Protein AF-F6D2Q2-F1 (afdb_monomer_lite)

Secondary structure (DSSP, 8-state):
-EEEE-TTS-B-SEEEE----TT--EEEEEEEEE-SSS-EEEEEEEEE-TT---SSTT-------EESSSSS-BSSEEEEE-TTEEEEEEEEE---TTPPSS-EEEEEEEEE-

Foldseek 3Di:
DKFKAWPVRDTDQKDKDAKDAAQDKDKTKIKIFAAAQAKFKKKKAWAFDPPDDDDDDDQPQPAFFKDQVVPDGHGIDIDIAGHRGIGMIMTMGGGHNPDDIDMTMIGMDMDTD

Radius of gyration: 14.51 Å; chains: 1; bounding box: 31×24×43 Å

pLDDT: mean 80.24, std 15.52, range [39.5, 97.88]

Organism: Methanobacterium paludis (strain DSM 25820 / JCM 18151 / SWAN1) (NCBI:txid868131)

Structure (mmCIF, N/CA/C/O backbone):
data_AF-F6D2Q2-F1
#
_entry.id   AF-F6D2Q2-F1
#
loop_
_atom_site.group_PDB
_atom_site.id
_atom_site.type_symbol
_atom_site.label_atom_id
_atom_site.label_alt_id
_atom_site.label_comp_id
_atom_site.label_asym_id
_atom_site.label_entity_id
_atom_site.label_seq_id
_atom_site.pdbx_PDB_ins_code
_atom_site.Cartn_x
_atom_site.Cartn_y
_atom_site.Cartn_z
_atom_site.occupancy
_atom_site.B_iso_or_equiv
_atom_site.auth_seq_id
_atom_site.auth_comp_id
_atom_site.auth_asym_id
_atom_site.auth_atom_id
_atom_site.pdbx_PDB_model_num
ATOM 1 N N . MET A 1 1 ? -9.617 7.417 10.657 1.00 89.31 1 MET A N 1
ATOM 2 C CA . MET A 1 1 ? -9.197 7.543 9.247 1.00 89.31 1 MET A CA 1
ATOM 3 C C . MET A 1 1 ? -8.006 6.638 8.994 1.00 89.31 1 MET A C 1
ATOM 5 O O . MET A 1 1 ? -7.305 6.305 9.945 1.00 89.31 1 MET A O 1
ATOM 9 N N . ILE A 1 2 ? -7.799 6.241 7.740 1.00 92.31 2 ILE A N 1
ATOM 10 C CA . ILE A 1 2 ? -6.587 5.538 7.308 1.00 92.31 2 ILE A CA 1
ATOM 11 C C . ILE A 1 2 ? -5.615 6.567 6.740 1.00 92.31 2 ILE A C 1
ATOM 13 O O . ILE A 1 2 ? -6.011 7.390 5.915 1.00 92.31 2 ILE A O 1
ATOM 17 N N . ILE A 1 3 ? -4.365 6.523 7.195 1.00 93.19 3 ILE A N 1
ATOM 18 C CA . ILE A 1 3 ? -3.290 7.413 6.751 1.00 93.19 3 ILE A CA 1
ATOM 19 C C . ILE A 1 3 ? -2.125 6.541 6.302 1.00 93.19 3 ILE A C 1
ATOM 21 O O . ILE A 1 3 ? -1.706 5.661 7.049 1.00 93.19 3 ILE A O 1
ATOM 25 N N . ILE A 1 4 ? -1.585 6.798 5.115 1.00 91.62 4 ILE A N 1
ATOM 26 C CA . ILE A 1 4 ? -0.390 6.115 4.615 1.00 91.62 4 ILE A CA 1
ATOM 27 C C . ILE A 1 4 ? 0.737 7.137 4.526 1.00 91.62 4 ILE A C 1
ATOM 29 O O . ILE A 1 4 ? 0.541 8.207 3.953 1.00 91.62 4 ILE A O 1
ATOM 33 N N . LYS A 1 5 ? 1.895 6.832 5.116 1.00 93.19 5 LYS A N 1
ATOM 34 C CA . LYS A 1 5 ? 3.064 7.721 5.158 1.00 93.19 5 LYS A CA 1
ATOM 35 C C . LYS A 1 5 ? 4.323 7.043 4.636 1.00 93.19 5 LYS A C 1
ATOM 37 O O . LYS A 1 5 ? 4.461 5.835 4.812 1.00 93.19 5 LYS A O 1
ATOM 42 N N . ASN A 1 6 ? 5.243 7.816 4.059 1.00 88.31 6 ASN A N 1
ATOM 43 C CA . ASN A 1 6 ? 6.608 7.359 3.772 1.00 88.31 6 ASN A CA 1
ATOM 44 C C . ASN A 1 6 ? 7.478 7.318 5.051 1.00 88.31 6 ASN A C 1
ATOM 46 O O . ASN A 1 6 ? 7.006 7.629 6.149 1.00 88.31 6 ASN A O 1
ATOM 50 N N . SER A 1 7 ? 8.759 6.967 4.905 1.00 85.50 7 SER A N 1
ATOM 51 C CA . SER A 1 7 ? 9.748 6.953 5.996 1.00 85.50 7 SER A CA 1
ATOM 52 C C . SER A 1 7 ? 9.974 8.312 6.664 1.00 85.50 7 SER A C 1
ATOM 54 O O . SER A 1 7 ? 10.324 8.352 7.839 1.00 85.50 7 SER A O 1
ATOM 56 N N . ASP A 1 8 ? 9.727 9.412 5.952 1.00 86.88 8 ASP A N 1
ATOM 57 C CA . ASP A 1 8 ? 9.885 10.780 6.465 1.00 86.88 8 ASP A CA 1
ATOM 58 C C . ASP A 1 8 ? 8.628 11.273 7.208 1.00 86.88 8 ASP A C 1
ATOM 60 O O . ASP A 1 8 ? 8.570 12.408 7.680 1.00 86.88 8 ASP A O 1
ATOM 64 N N . GLY A 1 9 ? 7.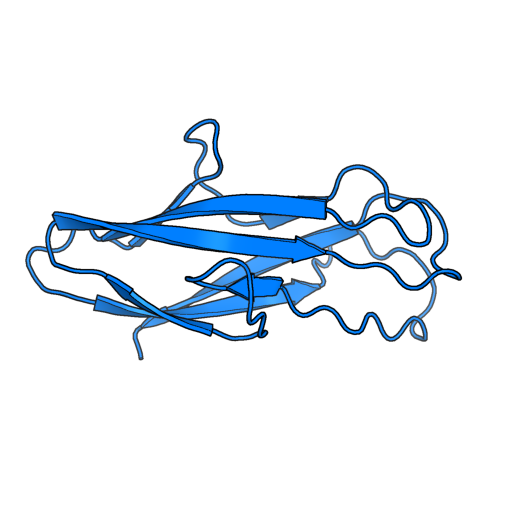589 10.435 7.308 1.00 85.38 9 GLY A N 1
ATOM 65 C CA . GLY A 1 9 ? 6.329 10.765 7.973 1.00 85.38 9 GLY A CA 1
ATOM 66 C C . GLY A 1 9 ? 5.366 11.612 7.133 1.00 85.38 9 GLY A C 1
ATOM 67 O O . GLY A 1 9 ? 4.331 12.047 7.656 1.00 85.38 9 GLY A O 1
ATOM 68 N N . ILE A 1 10 ? 5.665 11.816 5.846 1.00 88.00 10 ILE A N 1
ATOM 69 C CA . ILE A 1 10 ? 4.828 12.557 4.897 1.00 88.00 10 ILE A CA 1
ATOM 70 C C . ILE A 1 10 ? 3.685 11.658 4.437 1.00 88.00 10 ILE A C 1
ATOM 72 O O . ILE A 1 10 ? 3.911 10.526 4.013 1.00 88.00 10 ILE A O 1
ATOM 76 N N . GLN A 1 11 ? 2.452 12.163 4.512 1.00 90.69 11 GLN A N 1
ATOM 77 C CA . GLN A 1 11 ? 1.282 11.451 4.006 1.00 90.69 11 GLN A CA 1
ATOM 78 C C . GLN A 1 11 ? 1.332 11.352 2.478 1.00 90.69 11 GLN A C 1
ATOM 80 O O . GLN A 1 11 ? 1.495 12.361 1.794 1.00 90.69 11 GLN A O 1
ATOM 85 N N . LEU A 1 12 ? 1.161 10.139 1.957 1.00 85.06 12 LEU A N 1
ATOM 86 C CA . LEU A 1 12 ? 1.268 9.843 0.535 1.00 85.06 12 LEU A CA 1
ATOM 87 C C . LEU A 1 12 ? -0.095 9.637 -0.122 1.00 85.06 12 LEU A C 1
ATOM 89 O O . LEU A 1 12 ? -0.982 8.978 0.419 1.00 85.06 12 LEU A O 1
ATOM 93 N N . TYR A 1 13 ? -0.186 10.132 -1.353 1.00 84.38 13 TYR A N 1
ATOM 94 C CA . TYR A 1 13 ? -1.223 9.788 -2.332 1.00 84.38 13 TYR A CA 1
ATOM 95 C C . TYR A 1 13 ? -0.615 9.232 -3.628 1.00 84.38 13 TYR A C 1
ATOM 97 O O . TYR A 1 13 ? -1.314 8.643 -4.448 1.00 84.38 13 TYR A O 1
ATOM 105 N N . GLU A 1 14 ? 0.693 9.403 -3.808 1.00 81.31 14 GLU A N 1
ATOM 106 C CA . GLU A 1 14 ? 1.470 8.914 -4.940 1.00 81.31 14 GLU A CA 1
ATOM 107 C C . GLU A 1 14 ? 2.748 8.250 -4.399 1.00 81.31 14 GLU A C 1
ATOM 109 O O . GLU A 1 14 ? 3.236 8.599 -3.321 1.00 81.31 14 GLU A O 1
ATOM 114 N N . LEU A 1 15 ? 3.247 7.257 -5.130 1.00 76.69 15 LEU A N 1
ATOM 115 C CA . LEU A 1 15 ? 4.549 6.635 -4.941 1.00 76.69 15 LEU A CA 1
ATOM 116 C C . LEU A 1 15 ? 5.472 7.154 -6.040 1.00 76.69 15 LEU A C 1
ATOM 118 O O . LEU A 1 15 ? 5.224 6.923 -7.230 1.00 76.69 15 LEU A O 1
ATOM 122 N N . ASP A 1 16 ? 6.532 7.830 -5.618 1.00 75.94 16 ASP A N 1
ATOM 123 C CA . ASP A 1 16 ? 7.578 8.330 -6.495 1.00 75.94 16 ASP A CA 1
ATOM 124 C C . ASP A 1 16 ? 8.784 7.392 -6.436 1.00 75.94 16 ASP A C 1
ATOM 126 O O . ASP A 1 16 ? 9.361 7.150 -5.371 1.00 75.94 16 ASP A O 1
ATOM 130 N N . PHE A 1 17 ? 9.183 6.878 -7.599 1.00 70.88 17 PHE A N 1
ATOM 131 C CA . PHE A 1 17 ? 10.444 6.162 -7.762 1.00 70.88 17 PHE A CA 1
ATOM 132 C C . PHE A 1 17 ? 11.406 7.074 -8.537 1.00 70.88 17 PHE A C 1
ATOM 134 O O . PHE A 1 17 ? 11.268 7.197 -9.760 1.00 70.88 17 PHE A O 1
ATOM 141 N N . PRO A 1 18 ? 12.329 7.771 -7.838 1.00 56.22 18 PRO A N 1
ATOM 142 C CA . PRO A 1 18 ? 13.217 8.754 -8.443 1.00 56.22 18 PRO A CA 1
ATOM 143 C C . PRO A 1 18 ? 14.224 8.036 -9.343 1.00 56.22 18 PRO A C 1
ATOM 145 O O . PRO A 1 18 ? 15.221 7.495 -8.885 1.00 56.22 18 PRO A O 1
ATOM 148 N N . THR A 1 19 ? 13.947 8.062 -10.642 1.00 55.50 19 THR A N 1
ATOM 149 C CA . THR A 1 19 ? 14.786 7.546 -11.731 1.00 55.50 19 THR A CA 1
ATOM 150 C C . THR A 1 19 ? 14.944 6.025 -11.782 1.00 55.50 19 THR A C 1
ATOM 152 O O . THR A 1 19 ? 15.655 5.389 -11.005 1.00 55.50 19 THR A O 1
ATOM 155 N N . LEU A 1 20 ? 14.319 5.435 -12.797 1.00 58.00 20 LEU A N 1
ATOM 156 C CA . LEU A 1 20 ? 14.420 4.014 -13.097 1.00 58.00 20 LEU A CA 1
ATOM 157 C C . LEU A 1 20 ? 15.750 3.718 -13.797 1.00 58.00 20 LEU A C 1
ATOM 159 O O . LEU A 1 20 ? 15.886 3.955 -14.993 1.00 58.00 20 LEU A O 1
ATOM 163 N N . MET A 1 21 ? 16.738 3.178 -13.088 1.00 56.59 21 MET A N 1
ATOM 164 C CA . MET A 1 21 ? 17.844 2.500 -13.768 1.00 56.59 21 MET A CA 1
ATOM 165 C C . MET A 1 21 ? 17.422 1.066 -14.091 1.00 56.59 21 MET A C 1
ATOM 167 O O . MET A 1 21 ? 16.850 0.373 -13.249 1.00 56.59 21 MET A O 1
ATOM 171 N N . ALA A 1 22 ? 17.692 0.620 -15.317 1.00 62.41 22 ALA A N 1
ATOM 172 C CA . ALA A 1 22 ? 17.444 -0.750 -15.746 1.00 62.41 22 ALA A CA 1
ATOM 173 C C . ALA A 1 22 ? 18.007 -1.766 -14.734 1.00 62.41 22 ALA A C 1
ATOM 175 O O . ALA A 1 22 ? 19.188 -1.724 -14.394 1.00 62.41 22 ALA A O 1
ATOM 176 N N . GLY A 1 23 ? 17.156 -2.680 -14.253 1.00 59.47 23 GLY A N 1
ATOM 177 C CA . GLY A 1 23 ? 17.552 -3.733 -13.314 1.00 59.47 23 GLY A CA 1
ATOM 178 C C . GLY A 1 23 ? 17.787 -3.287 -11.865 1.00 59.47 23 GLY A C 1
ATOM 179 O O . GLY A 1 23 ? 18.170 -4.125 -11.048 1.00 59.47 23 GLY A O 1
ATOM 180 N N . LEU A 1 24 ? 17.549 -2.016 -11.513 1.00 68.38 24 LEU A N 1
ATOM 181 C CA . LEU A 1 24 ? 17.696 -1.549 -10.135 1.00 68.38 24 LEU A CA 1
ATOM 182 C C . LEU A 1 24 ? 16.414 -1.781 -9.330 1.00 68.38 24 LEU A C 1
ATOM 184 O O . LEU A 1 24 ? 15.387 -1.137 -9.543 1.00 68.38 24 LEU A O 1
ATOM 188 N N . LEU A 1 25 ? 16.505 -2.685 -8.360 1.00 76.19 25 LEU A N 1
ATOM 189 C CA . LEU A 1 25 ? 15.476 -2.899 -7.353 1.00 76.19 25 LEU A CA 1
ATOM 190 C C . LEU A 1 25 ? 15.442 -1.714 -6.382 1.00 76.19 25 LEU A C 1
ATOM 192 O O . LEU A 1 25 ? 16.441 -1.426 -5.727 1.00 76.19 25 LEU A O 1
ATOM 196 N N . THR A 1 26 ? 14.278 -1.089 -6.227 1.00 79.06 26 THR A N 1
ATOM 197 C CA . THR A 1 26 ? 14.048 -0.104 -5.163 1.00 79.06 26 THR A CA 1
ATOM 198 C C . THR A 1 26 ? 12.960 -0.607 -4.229 1.00 79.06 26 THR A C 1
ATOM 200 O O . THR A 1 26 ? 11.883 -0.992 -4.686 1.00 79.06 26 THR A O 1
ATOM 203 N N . ILE A 1 27 ? 13.242 -0.594 -2.926 1.00 84.50 27 ILE A N 1
ATOM 204 C CA . ILE A 1 27 ? 12.269 -0.890 -1.873 1.00 84.50 27 ILE A CA 1
ATOM 205 C C . ILE A 1 27 ? 12.097 0.364 -1.020 1.00 84.50 27 ILE A C 1
ATOM 207 O O . ILE A 1 27 ? 13.086 0.962 -0.601 1.00 84.50 27 ILE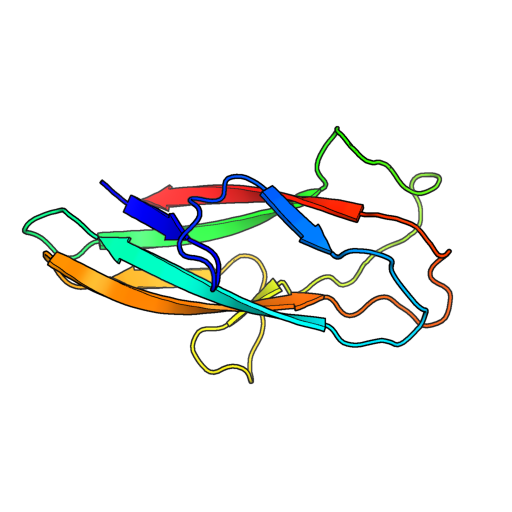 A O 1
ATOM 211 N N . GLN A 1 28 ? 10.854 0.752 -0.756 1.00 85.25 28 GLN A N 1
ATOM 212 C CA . GLN A 1 28 ? 10.520 1.811 0.192 1.00 85.25 28 GLN A CA 1
ATOM 213 C C . GLN A 1 28 ? 9.621 1.247 1.291 1.00 85.25 28 GLN A C 1
ATOM 215 O O . GLN A 1 28 ? 8.890 0.277 1.091 1.00 85.25 28 GLN A O 1
ATOM 220 N N . GLN A 1 29 ? 9.673 1.861 2.467 1.00 90.88 29 GLN A N 1
ATOM 221 C CA . GLN A 1 29 ? 8.805 1.511 3.582 1.00 90.88 29 GLN A CA 1
ATOM 222 C C . GLN A 1 29 ? 7.681 2.536 3.704 1.00 90.88 29 GLN A C 1
ATOM 224 O O . GLN A 1 29 ? 7.919 3.745 3.727 1.00 90.88 29 GLN A O 1
ATOM 229 N N . LEU A 1 30 ? 6.463 2.030 3.844 1.00 92.56 30 LEU A N 1
ATOM 230 C CA . LEU A 1 30 ? 5.268 2.785 4.166 1.00 92.56 30 LEU A CA 1
ATOM 231 C C . LEU A 1 30 ? 4.772 2.411 5.558 1.00 92.56 30 LEU A C 1
ATOM 233 O O . LEU A 1 30 ? 4.824 1.253 5.973 1.00 92.56 30 LEU A O 1
ATOM 237 N N . THR A 1 31 ? 4.232 3.398 6.260 1.00 95.81 31 THR A N 1
ATOM 238 C CA . THR A 1 31 ? 3.491 3.188 7.503 1.00 95.81 31 THR A CA 1
ATOM 239 C C . THR A 1 31 ? 2.017 3.430 7.234 1.00 95.81 31 THR A C 1
ATOM 241 O O . THR A 1 31 ? 1.637 4.528 6.824 1.00 95.81 31 THR A O 1
ATOM 244 N N . VAL A 1 32 ? 1.189 2.412 7.460 1.00 95.69 32 VAL A N 1
ATOM 245 C CA . VAL A 1 32 ? -0.268 2.485 7.324 1.00 95.69 32 VAL A CA 1
ATOM 246 C C . VAL A 1 32 ? -0.879 2.569 8.715 1.00 95.69 32 VAL A C 1
ATOM 248 O O . VAL A 1 32 ? -0.845 1.600 9.471 1.00 95.69 32 VAL A O 1
ATOM 251 N N . THR A 1 33 ? -1.434 3.726 9.058 1.00 96.62 33 THR A N 1
ATOM 252 C CA . THR A 1 33 ? -2.003 4.014 10.376 1.00 96.62 33 THR A CA 1
ATOM 253 C C . THR A 1 33 ? -3.523 4.002 10.327 1.00 96.62 33 THR A C 1
ATOM 255 O O . THR A 1 33 ? -4.142 4.687 9.509 1.00 96.62 33 THR A O 1
ATOM 258 N N . ASN A 1 34 ? -4.126 3.275 11.264 1.00 96.75 34 ASN A N 1
ATOM 259 C CA . ASN A 1 34 ? -5.552 3.287 11.530 1.00 96.75 34 ASN A CA 1
ATOM 260 C C . ASN A 1 34 ? -5.836 4.136 12.773 1.00 96.75 34 ASN A C 1
ATOM 262 O O . ASN A 1 34 ? -5.491 3.752 13.888 1.00 96.75 34 ASN A O 1
ATOM 266 N N . THR A 1 35 ? -6.494 5.281 12.587 1.00 96.25 35 THR A N 1
ATOM 267 C CA . THR A 1 35 ? -6.896 6.155 13.704 1.00 96.25 35 THR A CA 1
ATOM 268 C C . THR A 1 35 ? -8.311 5.868 14.222 1.00 96.25 35 THR A C 1
ATOM 270 O O . THR A 1 35 ? -8.823 6.633 15.037 1.00 96.25 35 THR A O 1
ATOM 273 N N . TYR A 1 36 ? -8.997 4.847 13.698 1.00 94.94 36 TYR A N 1
ATOM 274 C CA . TYR A 1 36 ? -10.288 4.405 14.223 1.00 94.94 36 TYR A CA 1
ATOM 275 C C . TYR A 1 36 ? -10.090 3.563 15.489 1.00 94.94 36 TYR A C 1
ATOM 277 O O . TYR A 1 36 ? -9.056 2.924 15.682 1.00 94.94 36 TYR A O 1
ATOM 285 N N . THR A 1 37 ? -11.120 3.524 16.333 1.00 97.12 37 THR A N 1
ATOM 286 C CA . THR A 1 37 ? -11.162 2.700 17.552 1.00 97.12 37 THR A CA 1
ATOM 287 C C . THR A 1 37 ? -11.465 1.228 17.273 1.00 97.12 37 THR A C 1
ATOM 289 O O . THR A 1 37 ? -11.434 0.408 18.187 1.00 97.12 37 THR A O 1
ATOM 292 N N . THR A 1 38 ? -11.742 0.878 16.018 1.00 96.88 38 THR A N 1
ATOM 293 C CA . THR A 1 38 ? -11.936 -0.493 15.546 1.00 96.88 38 THR A CA 1
ATOM 294 C C . THR A 1 38 ? -10.869 -0.851 14.522 1.00 96.88 38 THR A C 1
ATOM 296 O O . THR A 1 38 ? -10.332 0.018 13.829 1.00 96.88 38 THR A O 1
ATOM 299 N N . ALA A 1 39 ? -10.542 -2.141 14.432 1.00 97.31 39 ALA A N 1
ATOM 300 C CA . ALA A 1 39 ? -9.664 -2.640 13.383 1.00 97.31 39 ALA A CA 1
ATOM 301 C C . ALA A 1 39 ? -10.283 -2.387 12.000 1.00 97.31 39 ALA A C 1
ATOM 303 O O . ALA A 1 39 ? -11.507 -2.383 11.847 1.00 97.31 39 ALA A O 1
ATOM 304 N N . LYS A 1 40 ? -9.426 -2.169 11.002 1.00 97.25 40 LYS A N 1
ATOM 305 C CA . LYS A 1 40 ? -9.833 -1.919 9.620 1.00 97.25 40 LYS A CA 1
ATOM 306 C C . LYS A 1 40 ? -9.062 -2.812 8.672 1.00 97.25 40 LYS A C 1
ATOM 308 O O . LYS A 1 40 ? -7.840 -2.901 8.770 1.00 97.25 40 LYS A O 1
ATOM 313 N N . THR A 1 41 ? -9.782 -3.413 7.739 1.00 97.12 41 THR A N 1
ATOM 314 C CA . THR A 1 41 ? -9.204 -4.150 6.622 1.00 97.12 41 THR A CA 1
ATOM 315 C C . THR A 1 41 ? -9.308 -3.282 5.386 1.00 97.12 41 THR A C 1
ATOM 317 O O . THR A 1 41 ? -10.383 -2.781 5.064 1.00 97.12 41 THR A O 1
ATOM 320 N N . ILE A 1 42 ? -8.181 -3.058 4.719 1.00 95.56 42 ILE A N 1
ATOM 321 C CA . ILE A 1 42 ? -8.136 -2.277 3.487 1.00 95.56 42 ILE A CA 1
ATOM 322 C C . ILE A 1 42 ? -7.443 -3.056 2.383 1.00 95.56 42 ILE A C 1
ATOM 324 O O . ILE A 1 42 ? -6.519 -3.831 2.635 1.00 95.56 42 ILE A O 1
ATOM 328 N N . GLN A 1 43 ? -7.856 -2.790 1.154 1.00 94.69 43 GLN A N 1
ATOM 329 C CA . GLN A 1 43 ? -7.105 -3.146 -0.033 1.00 94.69 43 GLN A CA 1
ATOM 330 C C . GLN A 1 43 ? -6.263 -1.940 -0.439 1.00 94.69 43 GLN A C 1
ATOM 332 O O . GLN A 1 43 ? -6.799 -0.842 -0.563 1.00 94.69 43 GLN A O 1
ATOM 337 N N . ILE A 1 44 ? -4.964 -2.139 -0.652 1.00 92.12 44 ILE A N 1
ATOM 338 C CA . ILE A 1 44 ? -4.040 -1.120 -1.159 1.00 92.12 44 ILE A CA 1
ATOM 339 C C . ILE A 1 44 ? -3.622 -1.515 -2.573 1.00 92.12 44 ILE A C 1
ATOM 341 O O . ILE A 1 44 ? -3.290 -2.674 -2.835 1.00 92.12 44 ILE A O 1
ATOM 345 N N . GLN A 1 45 ? -3.634 -0.547 -3.482 1.00 89.69 45 GLN A N 1
ATOM 346 C CA . GLN A 1 45 ? -3.280 -0.728 -4.879 1.00 89.69 45 GLN A CA 1
ATOM 347 C C . GLN A 1 45 ? -2.456 0.456 -5.389 1.00 89.69 45 GLN A C 1
ATOM 349 O O . GLN A 1 45 ? -2.718 1.608 -5.058 1.00 89.69 45 GLN A O 1
ATOM 354 N N . ALA A 1 46 ? -1.488 0.168 -6.249 1.00 85.94 46 ALA A N 1
ATOM 355 C CA . ALA A 1 46 ? -0.749 1.145 -7.024 1.00 85.94 46 ALA A CA 1
ATOM 356 C C . ALA A 1 46 ? -1.250 1.046 -8.458 1.00 85.94 46 ALA A C 1
ATOM 358 O O . ALA A 1 46 ? -1.286 -0.041 -9.043 1.00 85.94 46 ALA A O 1
ATOM 359 N N . VAL A 1 47 ? -1.646 2.177 -9.021 1.00 82.31 47 VAL A N 1
ATOM 360 C CA . VAL A 1 47 ? -2.041 2.292 -10.426 1.00 82.31 47 VAL A CA 1
ATOM 361 C C . VAL A 1 47 ? -1.151 3.324 -11.098 1.00 82.31 47 VAL A C 1
ATOM 363 O O . VAL A 1 47 ? -0.646 4.222 -10.426 1.00 82.31 47 VAL A O 1
ATOM 366 N N . ALA A 1 48 ? -0.907 3.186 -12.399 1.00 75.44 48 ALA A N 1
ATOM 367 C CA . ALA A 1 48 ? -0.097 4.161 -13.122 1.00 75.44 48 ALA A CA 1
ATOM 368 C C . ALA A 1 48 ? -0.689 5.568 -12.917 1.00 75.44 48 ALA A C 1
ATOM 370 O O . ALA A 1 48 ? -1.906 5.738 -13.015 1.00 75.44 48 ALA A O 1
ATOM 371 N N . SER A 1 49 ? 0.150 6.546 -12.559 1.00 72.00 49 SER A N 1
ATOM 372 C CA . SER A 1 49 ? -0.297 7.935 -12.431 1.00 72.00 49 SER A CA 1
ATOM 373 C C . SER A 1 49 ? -0.368 8.578 -13.812 1.00 72.00 49 SER A C 1
ATOM 375 O O . SER A 1 49 ? 0.556 8.456 -14.617 1.00 72.00 49 SER A O 1
ATOM 377 N N . ASP A 1 50 ? -1.430 9.342 -14.053 1.00 66.12 50 ASP A N 1
ATOM 378 C CA . ASP A 1 50 ? -1.599 10.124 -15.281 1.00 66.12 50 ASP A CA 1
ATOM 379 C C . ASP A 1 50 ? -0.570 11.267 -15.391 1.00 66.12 50 ASP A C 1
ATOM 381 O O . ASP A 1 50 ? -0.406 11.860 -16.455 1.00 66.12 50 ASP A O 1
ATOM 385 N N . LYS A 1 51 ? 0.145 11.584 -14.299 1.00 61.25 51 LYS A N 1
ATOM 386 C CA . LYS A 1 51 ? 1.108 12.693 -14.230 1.00 61.25 51 LYS A CA 1
ATOM 387 C C . LYS A 1 51 ? 2.490 12.385 -14.814 1.00 61.25 51 LYS A C 1
ATOM 389 O O . LYS A 1 51 ? 3.270 13.319 -14.964 1.00 61.25 51 LYS A O 1
ATOM 394 N N . ASN A 1 52 ? 2.827 11.123 -15.098 1.00 57.31 52 ASN A N 1
ATOM 395 C CA . ASN A 1 52 ? 4.141 10.765 -15.651 1.00 57.31 52 ASN A CA 1
ATOM 396 C C . ASN A 1 52 ? 4.062 9.486 -16.507 1.00 57.31 52 ASN A C 1
ATOM 398 O O . ASN A 1 52 ? 4.394 8.388 -16.058 1.00 57.31 52 ASN A O 1
ATOM 402 N N . GLN A 1 53 ? 3.600 9.625 -17.755 1.00 53.84 53 GLN A N 1
ATOM 403 C CA . GLN A 1 53 ? 3.638 8.548 -18.749 1.00 53.84 53 GLN A CA 1
ATOM 404 C C . GLN A 1 53 ? 5.023 8.497 -19.409 1.00 53.84 53 GLN A C 1
ATOM 406 O O . GLN A 1 53 ? 5.296 9.181 -20.392 1.00 53.84 53 GLN A O 1
ATOM 411 N N . MET A 1 54 ? 5.921 7.684 -18.865 1.00 52.19 54 MET A N 1
ATOM 412 C CA . MET A 1 54 ? 7.164 7.323 -19.542 1.00 52.19 54 MET A CA 1
ATOM 413 C C . MET A 1 54 ? 6.884 6.285 -20.644 1.00 52.19 54 MET A C 1
ATOM 415 O O . MET A 1 54 ? 6.670 5.109 -20.347 1.00 52.19 54 MET A O 1
ATOM 419 N N . GLY A 1 55 ? 6.951 6.718 -21.908 1.00 49.16 55 GLY A N 1
ATOM 420 C CA . GLY A 1 55 ? 6.996 5.854 -23.096 1.00 49.16 55 GLY A CA 1
ATOM 421 C C . GLY A 1 55 ? 5.649 5.283 -23.560 1.00 49.16 55 GLY A C 1
ATOM 422 O O . GLY A 1 55 ? 4.720 5.082 -22.785 1.00 49.16 55 GLY A O 1
ATOM 423 N N . THR A 1 56 ? 5.541 5.043 -24.868 1.00 41.28 56 THR A N 1
ATOM 424 C CA . THR A 1 56 ? 4.346 4.540 -25.562 1.00 41.28 56 THR A CA 1
ATOM 425 C C . THR A 1 56 ? 3.808 3.255 -24.924 1.00 41.28 56 THR A C 1
ATOM 427 O O . THR A 1 56 ? 4.581 2.384 -24.528 1.00 41.28 56 THR A O 1
ATOM 430 N N . ALA A 1 57 ? 2.477 3.125 -24.864 1.00 39.50 57 ALA A N 1
ATOM 431 C CA . ALA A 1 57 ? 1.759 1.932 -24.415 1.00 39.50 57 ALA A CA 1
ATOM 432 C C . ALA A 1 57 ? 2.391 0.646 -24.990 1.00 39.50 57 ALA A C 1
ATOM 434 O O . ALA A 1 57 ? 2.292 0.381 -26.185 1.00 39.50 57 ALA A O 1
ATOM 435 N N . GLY A 1 58 ? 3.091 -0.123 -24.153 1.00 44.38 58 GLY A N 1
ATOM 436 C CA . GLY A 1 58 ? 3.850 -1.298 -24.596 1.00 44.38 58 GLY A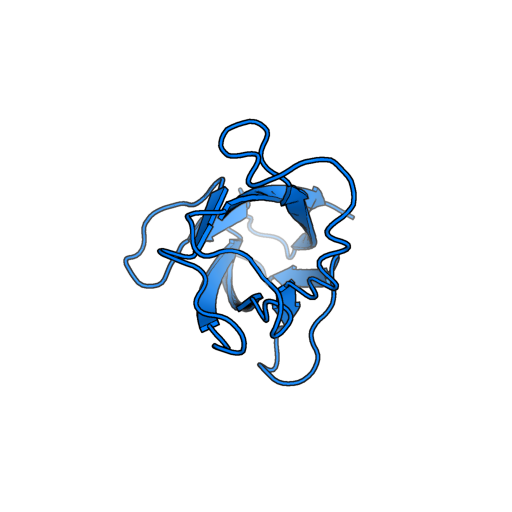 CA 1
ATOM 437 C C . GLY A 1 58 ? 4.892 -1.796 -23.594 1.00 44.38 58 GLY A C 1
ATOM 438 O O . GLY A 1 58 ? 5.208 -2.982 -23.582 1.00 44.38 58 GLY A O 1
ATOM 439 N N . SER A 1 59 ? 5.370 -0.937 -22.689 1.00 48.72 59 SER A N 1
ATOM 440 C CA . SER A 1 59 ? 6.154 -1.373 -21.530 1.00 48.72 59 SER A CA 1
ATOM 441 C C . SER A 1 59 ? 5.229 -2.027 -20.498 1.00 48.72 59 SER A C 1
ATOM 443 O O . SER A 1 59 ? 4.668 -1.360 -19.631 1.00 48.72 59 SER A O 1
ATOM 445 N N . THR A 1 60 ? 5.018 -3.340 -20.591 1.00 46.72 60 THR A N 1
ATOM 446 C CA . THR A 1 60 ? 4.402 -4.124 -19.510 1.00 46.72 60 THR A CA 1
ATOM 447 C C . THR A 1 60 ? 5.362 -4.165 -18.328 1.00 46.72 60 THR A C 1
ATOM 449 O O . THR A 1 60 ? 6.215 -5.045 -18.219 1.00 46.72 60 THR A O 1
ATOM 452 N N . TYR A 1 61 ? 5.254 -3.179 -17.446 1.00 54.16 61 TYR A N 1
ATOM 453 C CA . TYR A 1 61 ? 5.923 -3.216 -16.158 1.00 54.16 61 TYR A CA 1
ATOM 454 C C . TYR A 1 61 ? 5.218 -4.277 -15.303 1.00 54.16 61 TYR A C 1
ATOM 456 O O . TYR A 1 61 ? 4.069 -4.099 -14.900 1.00 54.16 61 TYR A O 1
ATOM 464 N N . ASN A 1 62 ? 5.886 -5.405 -15.044 1.00 53.00 62 ASN A N 1
ATOM 465 C CA . ASN A 1 62 ? 5.430 -6.421 -14.089 1.00 53.00 62 ASN A CA 1
ATOM 466 C C . ASN A 1 62 ? 5.594 -5.883 -12.662 1.00 53.00 62 ASN A C 1
ATOM 468 O O . ASN A 1 62 ? 6.436 -6.338 -11.888 1.00 53.00 62 ASN A O 1
ATOM 472 N N . SER A 1 63 ? 4.848 -4.838 -12.328 1.00 59.03 63 SER A N 1
ATOM 473 C CA . SER A 1 63 ? 5.049 -4.116 -11.087 1.00 59.03 63 SER A CA 1
ATOM 474 C C . SER A 1 63 ? 4.223 -4.745 -9.968 1.00 59.03 63 SER A C 1
ATOM 476 O O . SER A 1 63 ? 3.034 -4.481 -9.794 1.00 59.03 63 SER A O 1
ATOM 478 N N . GLN A 1 64 ? 4.874 -5.619 -9.206 1.00 64.38 64 GLN A N 1
ATOM 479 C CA . GLN A 1 64 ? 4.404 -6.029 -7.888 1.00 64.38 64 GLN A CA 1
ATOM 480 C C . GLN A 1 64 ? 4.893 -5.000 -6.875 1.00 64.38 64 GLN A C 1
ATOM 482 O O . GLN A 1 64 ? 6.103 -4.835 -6.725 1.00 64.38 64 GLN A O 1
ATOM 487 N N . PHE A 1 65 ? 3.962 -4.327 -6.198 1.00 71.62 65 PHE A N 1
ATOM 488 C CA . PHE A 1 65 ? 4.298 -3.192 -5.349 1.00 71.62 65 PHE A CA 1
ATOM 489 C C . PHE A 1 65 ? 4.341 -3.541 -3.887 1.00 71.62 65 PHE A C 1
ATOM 491 O O . PHE A 1 65 ? 5.322 -3.201 -3.267 1.00 71.62 65 PHE A O 1
ATOM 498 N N . PHE A 1 66 ? 3.335 -4.187 -3.314 1.00 81.12 66 PHE A N 1
ATOM 499 C CA . PHE A 1 66 ? 3.157 -4.169 -1.867 1.00 81.12 66 PHE A CA 1
ATOM 500 C C . PHE A 1 66 ? 3.481 -5.492 -1.203 1.00 81.12 66 PHE A C 1
ATOM 502 O O . PHE A 1 66 ? 3.190 -6.548 -1.751 1.00 81.12 66 PHE A O 1
ATOM 509 N N . SER A 1 67 ? 4.018 -5.422 0.008 1.00 86.94 67 SER A N 1
ATOM 510 C CA . SER A 1 67 ? 4.297 -6.571 0.864 1.00 86.94 67 SER A CA 1
ATOM 511 C C . SER A 1 67 ? 4.204 -6.165 2.337 1.00 86.94 67 SER A C 1
ATOM 513 O O . SER A 1 67 ? 4.546 -5.039 2.682 1.00 86.94 67 SER A O 1
ATOM 515 N N . THR A 1 68 ? 3.777 -7.063 3.225 1.00 88.75 68 THR A N 1
ATOM 516 C CA . THR A 1 68 ? 3.880 -6.874 4.690 1.00 88.75 68 THR A CA 1
ATOM 517 C C . THR A 1 68 ? 5.097 -7.576 5.298 1.00 88.75 68 THR A C 1
ATOM 519 O O . THR A 1 68 ? 5.401 -7.359 6.466 1.00 88.75 68 THR A O 1
ATOM 522 N N . ASP A 1 69 ? 5.784 -8.423 4.528 1.00 87.25 69 ASP A N 1
ATOM 523 C CA . ASP A 1 69 ? 6.915 -9.251 4.970 1.00 87.25 69 ASP A CA 1
ATOM 524 C C . ASP A 1 69 ? 8.246 -8.890 4.283 1.00 87.25 69 ASP A C 1
ATOM 526 O O . ASP A 1 69 ? 9.285 -9.445 4.627 1.00 87.25 69 ASP A O 1
ATOM 530 N N . ASN A 1 70 ? 8.223 -7.949 3.333 1.00 88.75 70 ASN A N 1
ATOM 531 C CA . ASN A 1 70 ? 9.335 -7.585 2.453 1.00 88.75 70 ASN A CA 1
ATOM 532 C C . ASN A 1 70 ? 9.883 -8.758 1.608 1.00 88.75 70 ASN A C 1
ATOM 534 O O . ASN A 1 70 ? 11.027 -8.727 1.153 1.00 88.75 70 ASN A O 1
ATOM 538 N N . VAL A 1 71 ? 9.080 -9.801 1.386 1.00 84.94 71 VAL A N 1
ATOM 539 C CA . VAL A 1 71 ? 9.468 -11.004 0.630 1.00 84.94 71 VAL A CA 1
ATOM 540 C C . VAL A 1 71 ? 8.487 -11.247 -0.510 1.00 84.94 71 VAL A C 1
ATOM 542 O O . VAL A 1 71 ? 8.882 -11.306 -1.678 1.00 84.94 71 VAL A O 1
ATOM 545 N N . ASN A 1 72 ? 7.201 -11.345 -0.181 1.00 87.06 72 ASN A N 1
ATOM 546 C CA . ASN A 1 72 ? 6.136 -11.653 -1.122 1.00 87.06 72 ASN A CA 1
ATOM 547 C C . ASN A 1 72 ? 5.421 -10.366 -1.512 1.00 87.06 72 ASN A C 1
ATOM 549 O O . ASN A 1 72 ? 4.726 -9.760 -0.698 1.00 87.06 72 ASN A O 1
ATOM 553 N N . PHE A 1 73 ? 5.605 -9.949 -2.764 1.00 86.81 73 PHE A N 1
ATOM 554 C CA . PHE A 1 73 ? 5.022 -8.716 -3.271 1.00 86.81 73 PHE A CA 1
ATOM 555 C C . PHE A 1 73 ? 3.835 -8.986 -4.187 1.00 86.81 73 PHE A C 1
ATOM 557 O O . PHE A 1 73 ? 3.902 -9.824 -5.087 1.00 86.81 73 PHE A O 1
ATOM 564 N N . SER A 1 74 ? 2.768 -8.217 -4.004 1.00 87.81 74 SER A N 1
ATOM 565 C CA . SER A 1 74 ? 1.564 -8.265 -4.824 1.00 87.81 74 SER A CA 1
ATOM 566 C C . SER A 1 74 ? 1.061 -6.860 -5.144 1.00 87.81 74 SER A C 1
ATOM 568 O O . SER A 1 74 ? 1.460 -5.859 -4.550 1.00 87.81 74 SER A O 1
ATOM 570 N N . ASN A 1 75 ? 0.191 -6.761 -6.138 1.00 86.81 75 ASN A N 1
ATOM 571 C CA . ASN A 1 75 ? -0.585 -5.555 -6.377 1.00 86.81 75 ASN A CA 1
ATOM 572 C C . ASN A 1 75 ? -1.943 -5.978 -6.946 1.00 86.81 75 ASN A C 1
ATOM 574 O O . ASN A 1 75 ? -1.976 -6.452 -8.083 1.00 86.81 75 ASN A O 1
ATOM 578 N N . PRO A 1 76 ? -3.045 -5.855 -6.189 1.00 91.06 76 PRO A N 1
ATOM 579 C CA . PRO A 1 76 ? -3.167 -5.223 -4.867 1.00 91.06 76 PRO A CA 1
ATOM 580 C C . PRO A 1 76 ? -2.652 -6.088 -3.694 1.00 91.06 76 PRO A C 1
ATOM 582 O O . PRO A 1 76 ? -2.238 -7.233 -3.884 1.00 91.06 76 PRO A O 1
ATOM 585 N N . ILE A 1 77 ? -2.696 -5.540 -2.474 1.00 92.69 77 ILE A N 1
ATOM 586 C CA . ILE A 1 77 ? -2.545 -6.270 -1.200 1.00 92.69 77 ILE A CA 1
ATOM 587 C C . ILE A 1 77 ? -3.734 -5.979 -0.275 1.00 92.69 77 ILE A C 1
ATOM 589 O O . ILE A 1 77 ? -4.293 -4.884 -0.320 1.00 92.69 77 ILE A O 1
ATOM 593 N N . ILE A 1 78 ? -4.099 -6.935 0.581 1.00 94.75 78 ILE A N 1
ATOM 594 C CA . ILE A 1 78 ? -5.063 -6.738 1.671 1.00 94.75 78 ILE A CA 1
ATOM 595 C C . ILE A 1 78 ? -4.294 -6.641 2.988 1.00 94.75 78 ILE A C 1
ATOM 597 O O . ILE A 1 78 ? -3.469 -7.502 3.290 1.00 94.75 78 ILE A O 1
ATOM 601 N N . VAL A 1 79 ? -4.573 -5.605 3.776 1.00 94.88 79 VAL A N 1
ATOM 602 C CA . VAL A 1 79 ? -3.912 -5.355 5.061 1.00 94.88 79 VAL A CA 1
ATOM 603 C C . VAL A 1 79 ? -4.966 -5.108 6.131 1.00 94.88 79 VAL A C 1
ATOM 605 O O . VAL A 1 79 ? -5.841 -4.260 5.968 1.00 94.88 79 VAL A O 1
ATOM 608 N N . THR A 1 80 ? -4.869 -5.835 7.245 1.00 96.75 80 THR A N 1
ATOM 609 C CA . THR A 1 80 ? -5.653 -5.559 8.456 1.00 96.75 80 THR A CA 1
ATOM 610 C C . THR A 1 80 ? -4.816 -4.722 9.414 1.00 96.75 80 THR A C 1
ATOM 612 O O . THR A 1 80 ? -3.737 -5.147 9.823 1.00 96.75 80 THR A O 1
ATOM 615 N N . ILE A 1 81 ? -5.311 -3.543 9.785 1.00 97.00 81 ILE A N 1
ATOM 616 C CA . ILE A 1 81 ? -4.649 -2.632 10.722 1.00 97.00 81 ILE A CA 1
ATOM 617 C C . ILE A 1 81 ? -5.458 -2.594 12.028 1.00 97.00 81 ILE A C 1
ATOM 619 O O . ILE A 1 81 ? -6.635 -2.204 12.000 1.00 97.00 81 ILE A O 1
ATOM 623 N N . PRO A 1 82 ? -4.865 -2.963 13.179 1.00 97.88 82 PRO A N 1
ATOM 624 C CA . PRO A 1 82 ? -5.543 -2.896 14.470 1.00 97.88 82 PRO A CA 1
ATOM 625 C C . PRO A 1 82 ? -6.036 -1.484 14.811 1.00 97.88 82 PRO A C 1
ATOM 627 O O . PRO A 1 82 ? -5.553 -0.490 14.266 1.00 97.88 82 PRO A O 1
ATOM 630 N N . ALA A 1 83 ? -7.000 -1.403 15.728 1.00 96.62 83 ALA A N 1
ATOM 631 C CA . ALA A 1 83 ? -7.501 -0.135 16.248 1.00 96.62 83 ALA A CA 1
ATOM 632 C C . ALA A 1 83 ? -6.360 0.722 16.815 1.00 96.62 83 ALA A C 1
ATOM 634 O O . ALA A 1 83 ? -5.513 0.209 17.549 1.00 96.62 83 ALA A O 1
ATOM 635 N N . SER A 1 84 ? -6.359 2.018 16.498 1.00 96.12 84 SER A N 1
ATOM 636 C CA . SER A 1 84 ? -5.377 2.990 17.003 1.00 96.12 84 SER A CA 1
ATOM 637 C C . SER A 1 84 ? -3.912 2.553 16.828 1.00 96.12 84 SER A C 1
ATOM 639 O O . SER A 1 84 ? -3.078 2.799 17.700 1.00 96.12 84 SER A O 1
ATOM 641 N N . SER A 1 85 ? -3.594 1.872 15.723 1.00 96.81 85 SER A N 1
ATOM 642 C CA . SER A 1 85 ? -2.287 1.248 15.496 1.00 96.81 85 SER A CA 1
ATOM 643 C C . SER A 1 85 ? -1.762 1.484 14.079 1.00 96.81 85 SER A C 1
ATOM 645 O O . SER A 1 85 ? -2.433 2.086 13.238 1.00 96.81 85 SER A O 1
ATOM 647 N N . SER A 1 86 ? -0.534 1.030 13.822 1.00 96.31 86 SER A N 1
ATOM 648 C CA . SER A 1 86 ? 0.113 1.101 12.513 1.00 96.31 86 SER A CA 1
ATOM 649 C C . SER A 1 86 ? 0.680 -0.247 12.086 1.00 96.31 86 SER A C 1
ATOM 651 O O . SER A 1 86 ? 1.140 -1.027 12.916 1.00 96.31 86 SER A O 1
ATOM 653 N N . VAL A 1 87 ? 0.682 -0.488 10.779 1.00 96.31 87 VAL A N 1
ATOM 654 C CA . VAL A 1 87 ? 1.325 -1.638 10.137 1.00 96.31 87 VAL A CA 1
ATOM 655 C C . VAL A 1 87 ? 2.334 -1.128 9.113 1.00 96.31 87 VAL A C 1
ATOM 657 O O . VAL A 1 87 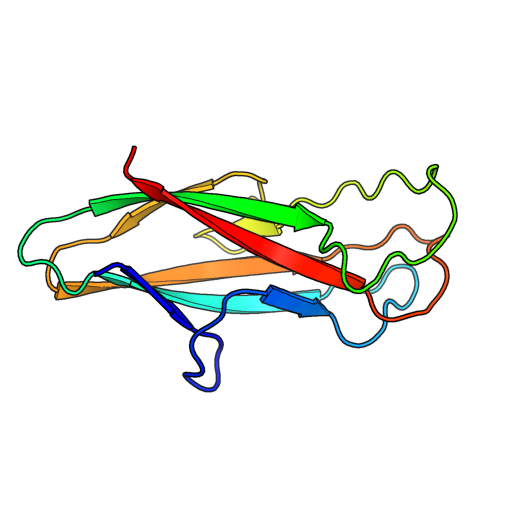? 2.095 -0.120 8.444 1.00 96.31 87 VAL A O 1
ATOM 660 N N . LEU A 1 88 ? 3.467 -1.820 9.000 1.00 95.75 88 LEU A N 1
ATOM 661 C CA . LEU A 1 88 ? 4.445 -1.560 7.951 1.00 95.75 88 LEU A CA 1
ATOM 662 C C . LEU A 1 88 ? 4.040 -2.272 6.663 1.00 95.75 88 LEU A C 1
ATOM 664 O O . LEU A 1 88 ? 3.680 -3.448 6.670 1.00 95.75 88 LEU A O 1
ATOM 668 N N . VAL A 1 89 ? 4.121 -1.540 5.558 1.00 94.31 89 VAL A N 1
ATOM 669 C CA . VAL A 1 89 ? 3.934 -2.062 4.207 1.00 94.31 89 VAL A CA 1
ATOM 670 C C . VAL A 1 89 ? 5.135 -1.637 3.383 1.00 94.31 89 VAL A C 1
ATOM 672 O O . VAL A 1 89 ? 5.495 -0.468 3.355 1.00 94.31 89 VAL A O 1
ATOM 675 N N . TYR A 1 90 ? 5.759 -2.575 2.700 1.00 91.38 90 TYR A N 1
ATOM 676 C CA . TYR A 1 90 ? 6.881 -2.327 1.813 1.00 91.38 90 TYR A CA 1
ATOM 677 C C . TYR A 1 90 ? 6.362 -2.123 0.405 1.00 91.38 90 TYR A C 1
ATOM 679 O O . TYR A 1 90 ? 5.531 -2.906 -0.056 1.00 91.38 90 TYR A O 1
ATOM 687 N N . THR A 1 91 ? 6.863 -1.099 -0.276 1.00 87.81 91 THR A N 1
ATOM 688 C CA . THR A 1 91 ? 6.701 -0.958 -1.716 1.00 87.81 91 THR A CA 1
ATOM 689 C C . THR A 1 91 ? 7.960 -1.400 -2.437 1.00 87.81 91 THR A C 1
ATOM 691 O O . THR A 1 91 ? 9.064 -1.074 -2.015 1.00 87.81 91 THR A O 1
ATOM 694 N N . ARG A 1 92 ? 7.811 -2.129 -3.538 1.00 84.12 92 ARG A N 1
ATOM 695 C CA . ARG A 1 92 ? 8.895 -2.542 -4.420 1.00 84.12 92 ARG A CA 1
ATOM 696 C C . ARG A 1 92 ? 8.630 -2.050 -5.824 1.00 84.12 92 ARG A C 1
ATOM 698 O O . ARG A 1 92 ? 7.534 -2.193 -6.358 1.00 84.12 92 ARG A O 1
ATOM 705 N N . TYR A 1 93 ? 9.681 -1.538 -6.439 1.00 76.88 93 TYR A N 1
ATOM 706 C CA . TYR A 1 93 ? 9.719 -1.300 -7.865 1.00 76.88 93 TYR A CA 1
ATOM 707 C C . TYR A 1 93 ? 10.918 -2.026 -8.469 1.00 76.88 93 TYR A C 1
ATOM 709 O O . TYR A 1 93 ? 12.054 -1.861 -8.025 1.00 76.88 93 TYR A O 1
ATOM 717 N N . ALA A 1 94 ? 10.637 -2.869 -9.461 1.00 74.38 94 ALA A N 1
ATOM 718 C CA . ALA A 1 94 ? 11.618 -3.673 -10.178 1.00 74.38 94 ALA A CA 1
ATOM 719 C C . ALA A 1 94 ? 11.421 -3.452 -11.690 1.00 74.38 94 ALA A C 1
ATOM 721 O O . ALA A 1 94 ? 10.642 -4.175 -12.317 1.00 74.38 94 ALA A O 1
ATOM 722 N N . PRO A 1 95 ? 12.054 -2.421 -12.279 1.00 69.38 95 PRO A N 1
ATOM 723 C CA . PRO A 1 95 ? 11.983 -2.190 -13.714 1.00 69.38 95 PRO A CA 1
ATOM 724 C C . PRO A 1 95 ? 12.679 -3.325 -14.468 1.00 69.38 95 PRO A C 1
ATOM 726 O O . PRO A 1 95 ? 13.725 -3.822 -14.046 1.00 69.38 95 PRO A O 1
ATOM 729 N N . ALA A 1 96 ? 12.133 -3.697 -15.626 1.00 68.38 96 ALA A N 1
ATOM 730 C CA . ALA A 1 96 ? 12.807 -4.615 -16.537 1.00 68.38 96 ALA A CA 1
ATOM 731 C C . ALA A 1 96 ? 14.157 -4.031 -16.996 1.00 68.38 96 ALA A C 1
ATOM 733 O O . ALA A 1 96 ? 14.335 -2.810 -17.045 1.00 68.38 96 ALA A O 1
ATOM 734 N N . SER A 1 97 ? 15.107 -4.887 -17.370 1.00 70.75 97 SER A N 1
ATOM 735 C CA . SER A 1 97 ? 16.452 -4.474 -17.809 1.00 70.75 97 SER A CA 1
ATOM 736 C C . SER A 1 97 ? 16.468 -3.651 -19.105 1.00 70.75 97 SER A C 1
ATOM 738 O O . SER A 1 97 ? 17.475 -3.033 -19.428 1.00 70.75 97 SER A O 1
ATOM 740 N N . ASN A 1 98 ? 15.360 -3.615 -19.842 1.00 67.00 98 ASN A N 1
ATOM 741 C CA . ASN A 1 98 ? 15.164 -2.791 -21.034 1.00 67.00 98 ASN A CA 1
ATOM 742 C C . ASN A 1 98 ? 14.356 -1.509 -20.755 1.00 67.00 98 ASN A C 1
ATOM 744 O O . ASN A 1 98 ? 13.939 -0.836 -21.696 1.00 67.00 98 ASN A O 1
ATOM 748 N N . THR A 1 99 ? 14.099 -1.182 -19.483 1.00 68.25 99 THR A N 1
ATOM 749 C CA . THR A 1 99 ? 13.359 0.029 -19.109 1.00 68.25 99 THR A CA 1
ATOM 750 C C . THR A 1 99 ? 14.158 1.269 -19.488 1.00 68.25 99 THR A C 1
ATOM 752 O O . THR A 1 99 ? 15.338 1.384 -19.157 1.00 68.25 99 THR A O 1
ATOM 755 N N . ILE A 1 100 ? 13.499 2.209 -20.162 1.00 66.50 100 ILE A N 1
ATOM 756 C CA . ILE A 1 100 ? 14.080 3.511 -20.488 1.00 66.50 100 ILE A CA 1
ATOM 757 C C . ILE A 1 100 ? 14.213 4.319 -19.188 1.00 66.50 100 ILE A C 1
ATOM 759 O O . ILE A 1 100 ? 13.235 4.400 -18.439 1.00 66.50 100 ILE A O 1
ATOM 763 N N . PRO A 1 101 ? 15.377 4.932 -18.909 1.00 65.88 101 PRO A N 1
ATOM 764 C CA . PRO A 1 101 ? 15.537 5.781 -17.740 1.00 65.88 101 PRO A CA 1
ATOM 765 C C . PRO A 1 101 ? 14.592 6.980 -17.735 1.00 65.88 101 PRO A C 1
ATOM 767 O O . PRO A 1 101 ? 14.469 7.692 -18.729 1.00 65.88 101 PRO A O 1
ATOM 770 N N . GLY A 1 102 ? 13.964 7.219 -16.588 1.00 62.97 102 GLY A N 1
ATOM 771 C CA . GLY A 1 102 ? 13.126 8.384 -16.326 1.00 62.97 102 GLY A CA 1
ATOM 772 C C . GLY A 1 102 ? 12.358 8.241 -15.020 1.00 62.97 102 GLY A C 1
ATOM 773 O O . GLY A 1 102 ? 12.544 7.265 -14.293 1.00 62.97 102 GLY A O 1
ATOM 774 N N . GLU A 1 103 ? 11.527 9.226 -14.696 1.00 61.41 103 GLU A N 1
ATOM 775 C CA . GLU A 1 103 ? 10.687 9.195 -13.499 1.00 61.41 103 GLU A CA 1
ATOM 776 C C . GLU A 1 103 ? 9.341 8.548 -13.810 1.00 61.41 103 GLU A C 1
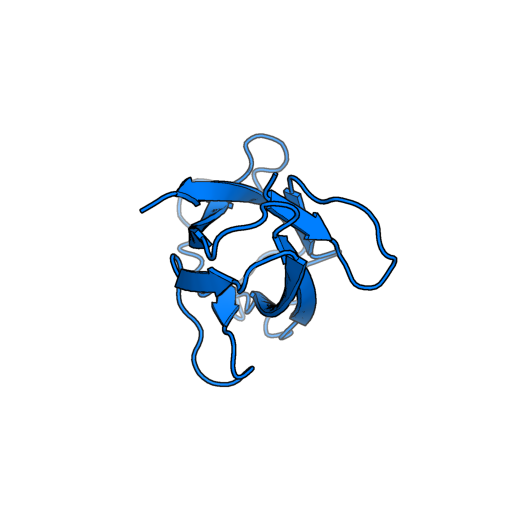ATOM 778 O O . GLU A 1 103 ? 8.683 8.898 -14.790 1.00 61.41 103 GLU A O 1
ATOM 783 N N . MET A 1 104 ? 8.898 7.633 -12.949 1.00 70.31 104 MET A N 1
ATOM 784 C CA . MET A 1 104 ? 7.561 7.063 -13.045 1.00 70.31 104 MET A CA 1
ATOM 785 C C . MET A 1 104 ? 6.837 7.208 -11.718 1.00 70.31 104 MET A C 1
ATOM 787 O O . MET A 1 104 ? 7.374 6.877 -10.660 1.00 70.31 104 MET A O 1
ATOM 791 N N . ARG A 1 105 ? 5.606 7.715 -11.799 1.00 75.06 105 ARG A N 1
ATOM 792 C CA . ARG A 1 105 ? 4.745 7.935 -10.640 1.00 75.06 105 ARG A CA 1
ATOM 793 C C . ARG A 1 105 ? 3.608 6.936 -10.646 1.00 75.06 105 ARG A C 1
ATOM 795 O O . ARG A 1 105 ? 3.003 6.673 -11.686 1.00 75.06 105 ARG A O 1
ATOM 802 N N . TRP A 1 106 ? 3.292 6.416 -9.472 1.00 79.44 106 TRP A N 1
ATOM 803 C CA . TRP A 1 106 ? 2.161 5.521 -9.276 1.00 79.44 106 TRP A CA 1
ATOM 804 C C . TRP A 1 106 ? 1.189 6.157 -8.297 1.00 79.44 106 TRP A C 1
ATOM 806 O O . TRP A 1 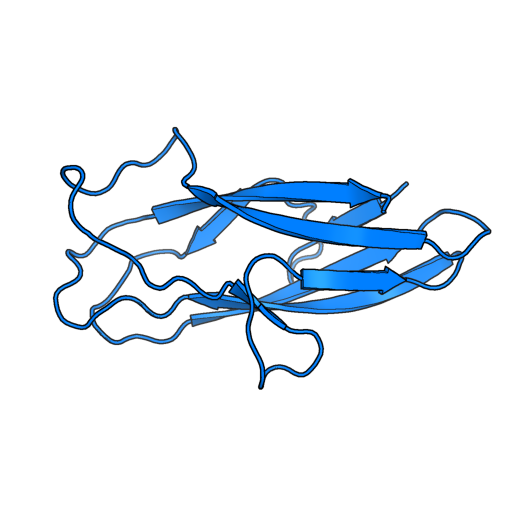106 ? 1.576 6.536 -7.198 1.00 79.44 106 TRP A O 1
ATOM 816 N N . ALA A 1 107 ? -0.076 6.278 -8.677 1.00 83.88 107 ALA A N 1
ATOM 817 C CA . ALA A 1 107 ? -1.107 6.726 -7.759 1.00 83.88 107 ALA A CA 1
ATOM 818 C C . ALA A 1 107 ? -1.423 5.603 -6.764 1.00 83.88 107 ALA A C 1
ATOM 820 O O . ALA A 1 107 ? -1.673 4.456 -7.154 1.00 83.88 107 ALA A O 1
ATOM 821 N N . LEU A 1 108 ? -1.424 5.942 -5.477 1.00 87.69 108 LEU A N 1
ATOM 822 C CA . LEU A 1 108 ? -1.788 5.035 -4.401 1.00 87.69 108 LEU A CA 1
ATOM 823 C C . LEU A 1 108 ? -3.299 5.115 -4.175 1.00 87.69 108 LEU A C 1
ATOM 825 O O . LEU A 1 108 ? -3.840 6.173 -3.858 1.00 87.69 108 LEU A O 1
ATOM 829 N N . LYS A 1 109 ? -3.986 3.987 -4.327 1.00 89.44 109 LYS A N 1
ATOM 830 C CA . LYS A 1 109 ? -5.417 3.842 -4.062 1.00 89.44 109 LYS A CA 1
ATOM 831 C C . LYS A 1 109 ? -5.621 2.870 -2.914 1.00 89.44 109 LYS A C 1
ATOM 833 O O . LYS A 1 109 ? -4.928 1.860 -2.821 1.00 89.44 109 LYS A O 1
ATOM 838 N N . TRP A 1 110 ? -6.591 3.160 -2.057 1.00 91.75 110 TRP A N 1
ATOM 839 C CA . TRP A 1 110 ? -7.032 2.214 -1.045 1.00 91.75 110 TRP A CA 1
ATOM 840 C C . TRP A 1 110 ? -8.520 2.349 -0.760 1.00 91.75 110 TRP A C 1
ATOM 842 O O . TRP A 1 110 ? -9.097 3.433 -0.873 1.00 91.75 110 TRP A O 1
ATOM 852 N N . ASN A 1 111 ? -9.131 1.238 -0.369 1.00 92.75 111 ASN A N 1
ATOM 853 C CA . ASN A 1 111 ? -10.527 1.170 0.040 1.00 92.75 111 ASN A CA 1
ATOM 854 C C . ASN A 1 111 ? -10.697 0.146 1.165 1.00 92.75 111 ASN A C 1
ATOM 856 O O . ASN A 1 111 ? -9.938 -0.817 1.248 1.00 92.75 111 ASN A O 1
ATOM 860 N N . GLU A 1 112 ? -11.688 0.366 2.028 1.00 92.12 112 GLU A N 1
ATOM 861 C CA . GLU A 1 112 ? -12.131 -0.648 2.992 1.00 92.12 112 GLU A CA 1
ATOM 862 C C . GLU A 1 112 ? -12.721 -1.852 2.235 1.00 92.12 112 GLU A C 1
ATOM 864 O O . GLU A 1 112 ? -13.275 -1.675 1.140 1.00 92.12 112 GLU A O 1
ATOM 869 N N . VAL A 1 113 ? -12.533 -3.057 2.782 1.00 90.19 113 VAL A N 1
ATOM 870 C CA . VAL A 1 113 ? -12.977 -4.340 2.201 1.00 90.19 113 VAL A CA 1
ATOM 871 C C . VAL A 1 113 ? -13.804 -5.120 3.206 1.00 90.19 113 VAL A C 1
ATOM 873 O O . VAL A 1 113 ? -13.423 -5.098 4.399 1.00 90.19 113 VAL A O 1
#

Sequence (113 aa):
MIIIKNSDGIQLYELDFPTLMAGLLTIQQLTVTNTYTTAKTIQIQAVASDKNQMGTAGSTYNSQFFSTDNVNFSNPIIVTIPASSSVLVYTRYAPASNTIPGEMRWALKWNEV